Protein AF-A0A848NIC1-F1 (afdb_monomer)

Radius of gyration: 10.63 Å; Cα contacts (8 Å, |Δi|>4): 58; chains: 1; bounding box: 22×19×25 Å

pLDDT: mean 93.91, std 2.61, range [84.12, 97.25]

Nearest PDB structures (foldseek):
  8r3g-assembly1_C  TM=6.476E-01  e=2.766E-01  Bacillus subtilis
  7oyk-assembly2_CCC  TM=6.409E-01  e=3.703E-01  Bacillus subtilis subsp. subtilis str. 168
  1lnw-assembly3_F  TM=6.451E-01  e=3.983E-01  Pseudomonas aeruginosa
  3hsr-assembly1_B  TM=6.741E-01  e=1.279E+00  Staphylococcus aureus subsp. aureus str. Newman
  8eju-assembly1_A  TM=5.723E-01  e=1.279E+00  Pseudomonas putida KT2440

Solvent-accessible surface area (backbone atoms only — not comparable to full-atom values): 3224 Å² total; per-residue (Å²): 112,45,57,40,68,53,50,32,77,74,70,75,44,61,70,76,81,46,43,71,48,48,53,54,35,27,76,70,50,26,28,50,78,55,80,66,38,51,31,67,29,79,60,14,61,74,39,43,64,68,56,51,61,63,76,110

InterPro domains:
  IPR010723 HemN, C-terminal [PF06969] (2-47)
  IPR058240 Radical SAM superfamily [SSF102114] (1-56)

Sequence (56 aa):
GVAATLFTERTGLSLAAIAHQWEAASGKGLLDADPTRLRATPLGWRFLNDLQEMFL

Secondary structure (DSSP, 8-state):
-EETHHHHHHHS--GGGGHHHHHHHHHTTSB-S-TTEE-B-HHHHHTHHHHHHTT-

Structure (mmCIF, N/CA/C/O backbone):
data_AF-A0A848NIC1-F1
#
_entry.id   AF-A0A848NIC1-F1
#
loop_
_atom_site.group_PDB
_atom_site.id
_atom_site.type_symbol
_atom_site.label_atom_id
_atom_site.label_alt_id
_atom_site.label_comp_id
_atom_site.label_asym_id
_atom_site.label_entity_id
_atom_site.label_seq_id
_atom_site.pdbx_PDB_ins_code
_atom_site.Cartn_x
_atom_site.Cartn_y
_atom_site.Cartn_z
_atom_site.occupancy
_atom_site.B_iso_or_equiv
_atom_site.auth_seq_id
_atom_site.auth_comp_id
_atom_site.auth_asym_id
_atom_site.auth_atom_id
_atom_site.pdbx_PDB_model_num
ATOM 1 N N . GLY A 1 1 ? -8.064 2.655 -5.447 1.00 87.69 1 GLY A N 1
ATOM 2 C CA . GLY A 1 1 ? -7.296 1.401 -5.404 1.00 87.69 1 GLY A CA 1
ATOM 3 C C . GLY A 1 1 ? -6.933 0.997 -6.812 1.00 87.69 1 GLY A C 1
ATOM 4 O O . GLY A 1 1 ? -7.738 1.249 -7.706 1.00 87.69 1 GLY A O 1
ATOM 5 N N . VAL A 1 2 ? -5.766 0.391 -6.998 1.00 93.00 2 VAL A N 1
ATOM 6 C CA . VAL A 1 2 ? -5.210 -0.028 -8.297 1.00 93.00 2 VAL A CA 1
ATOM 7 C C . VAL A 1 2 ? -4.998 -1.541 -8.330 1.00 93.00 2 VAL A C 1
ATOM 9 O O . VAL A 1 2 ? -4.960 -2.167 -7.277 1.00 93.00 2 VAL A O 1
ATOM 12 N N . ALA A 1 3 ? -4.889 -2.139 -9.517 1.00 95.00 3 ALA A N 1
ATOM 13 C CA . ALA A 1 3 ? -4.523 -3.552 -9.636 1.00 95.00 3 ALA A CA 1
ATOM 14 C C . ALA A 1 3 ? -3.116 -3.787 -9.068 1.00 95.00 3 ALA A C 1
ATOM 16 O O . ALA A 1 3 ? -2.225 -2.962 -9.274 1.00 95.00 3 ALA A O 1
ATOM 17 N N . ALA A 1 4 ? -2.905 -4.903 -8.375 1.00 91.94 4 ALA A N 1
ATOM 18 C CA . ALA A 1 4 ? -1.619 -5.199 -7.750 1.00 91.94 4 ALA A CA 1
ATOM 19 C C . ALA A 1 4 ? -0.491 -5.425 -8.774 1.00 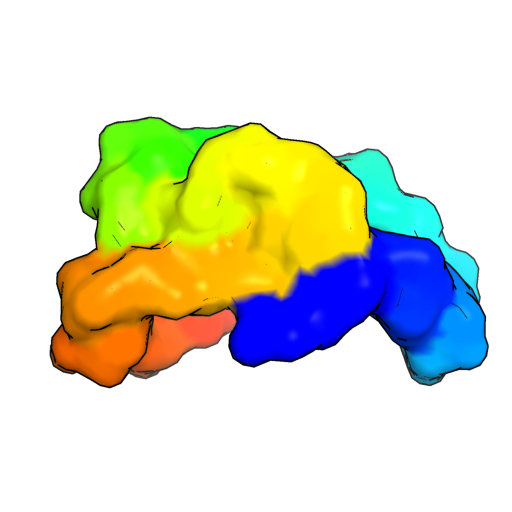91.94 4 ALA A C 1
ATOM 21 O O . ALA A 1 4 ? 0.662 -5.101 -8.499 1.00 91.94 4 ALA A O 1
ATOM 22 N N . THR A 1 5 ? -0.828 -5.856 -9.994 1.00 93.25 5 THR A N 1
ATOM 23 C CA . THR A 1 5 ? 0.123 -5.991 -11.112 1.00 93.25 5 THR A CA 1
ATOM 24 C C . THR A 1 5 ? 0.798 -4.669 -11.484 1.00 93.25 5 THR A C 1
ATOM 26 O O . THR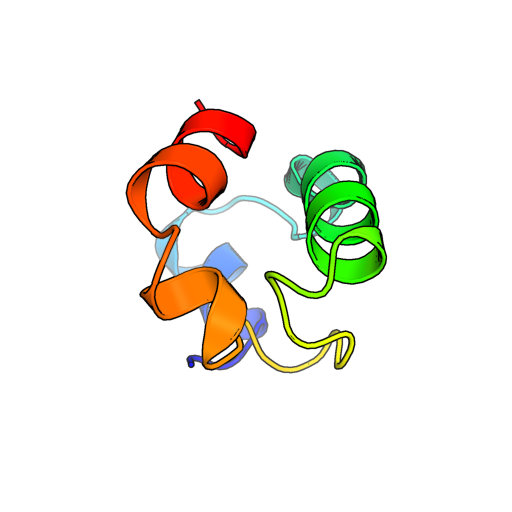 A 1 5 ? 1.986 -4.651 -11.801 1.00 93.25 5 THR A O 1
ATOM 29 N N . LEU A 1 6 ? 0.083 -3.543 -11.358 1.00 94.75 6 LEU A N 1
ATOM 30 C CA . LEU A 1 6 ? 0.616 -2.218 -11.683 1.00 94.75 6 LEU A CA 1
ATOM 31 C C . LEU A 1 6 ? 1.783 -1.817 -10.781 1.00 94.75 6 LEU A C 1
ATOM 33 O O . LEU A 1 6 ? 2.623 -1.030 -11.206 1.00 94.75 6 LEU A O 1
ATOM 37 N N . PHE A 1 7 ? 1.859 -2.340 -9.553 1.00 93.56 7 PHE A N 1
ATOM 38 C CA . PHE A 1 7 ? 2.986 -2.054 -8.669 1.00 93.56 7 PHE A CA 1
ATOM 39 C C . PHE A 1 7 ? 4.288 -2.540 -9.292 1.00 93.56 7 PHE A C 1
ATOM 41 O O . PHE A 1 7 ? 5.199 -1.742 -9.495 1.00 93.56 7 PHE A O 1
ATOM 48 N N . THR A 1 8 ? 4.341 -3.811 -9.689 1.00 93.25 8 THR A N 1
ATOM 49 C CA . THR A 1 8 ? 5.524 -4.383 -10.334 1.00 93.25 8 THR A CA 1
ATOM 50 C C . THR A 1 8 ? 5.809 -3.735 -11.683 1.00 93.25 8 THR A C 1
ATOM 52 O O . THR A 1 8 ? 6.960 -3.425 -11.972 1.00 93.25 8 THR A O 1
ATOM 55 N N . GLU A 1 9 ? 4.783 -3.432 -12.478 1.00 95.25 9 GLU A N 1
ATOM 56 C CA . GLU A 1 9 ? 4.963 -2.751 -13.768 1.00 95.25 9 GLU A CA 1
ATOM 57 C C . GLU A 1 9 ? 5.508 -1.317 -13.645 1.00 95.25 9 GLU A C 1
ATOM 59 O O . GLU A 1 9 ? 6.124 -0.818 -14.586 1.00 95.25 9 GLU A O 1
ATOM 64 N N . ARG A 1 10 ? 5.245 -0.617 -12.533 1.00 95.44 10 ARG A N 1
ATOM 65 C CA . ARG A 1 10 ? 5.650 0.787 -12.334 1.00 95.44 10 ARG A CA 1
ATOM 66 C C . ARG A 1 10 ? 6.928 0.948 -11.519 1.00 95.44 10 ARG A C 1
ATOM 68 O O . ARG A 1 10 ? 7.642 1.920 -11.738 1.00 95.44 10 ARG A O 1
ATOM 75 N N . THR A 1 11 ? 7.203 0.039 -10.587 1.00 93.62 11 THR A N 1
ATOM 76 C CA . THR A 1 11 ? 8.372 0.122 -9.693 1.00 93.62 11 THR A CA 1
ATOM 77 C C . THR A 1 11 ? 9.476 -0.866 -10.061 1.00 93.62 11 THR A C 1
ATOM 79 O O . THR A 1 11 ? 10.612 -0.691 -9.633 1.00 93.62 11 THR A O 1
ATOM 82 N N . GLY A 1 12 ? 9.160 -1.918 -10.825 1.00 94.88 12 GLY A N 1
ATOM 83 C CA . GLY A 1 12 ? 10.054 -3.055 -11.057 1.00 94.88 12 GLY A CA 1
ATOM 84 C C . GLY A 1 12 ? 10.195 -3.992 -9.850 1.00 94.88 12 GLY A C 1
ATOM 85 O O . GLY A 1 12 ? 10.907 -4.990 -9.938 1.00 94.88 12 GLY A O 1
ATOM 86 N N . LEU A 1 13 ? 9.521 -3.706 -8.730 1.00 92.25 13 LEU A N 1
ATOM 87 C CA . LEU A 1 13 ? 9.584 -4.502 -7.506 1.00 92.25 13 LEU A CA 1
ATOM 88 C C . LEU A 1 13 ? 8.429 -5.506 -7.434 1.00 92.25 13 LEU A C 1
ATOM 90 O O . LEU A 1 13 ? 7.293 -5.227 -7.820 1.00 92.25 13 LEU A O 1
ATOM 94 N N . SER A 1 14 ? 8.703 -6.687 -6.883 1.00 91.56 14 SER A N 1
ATOM 95 C CA . SER A 1 14 ? 7.654 -7.653 -6.542 1.00 91.56 14 SER A CA 1
ATOM 96 C C . SER A 1 14 ? 6.835 -7.163 -5.345 1.00 91.56 14 SER A C 1
ATOM 98 O O . SER A 1 14 ? 7.389 -6.564 -4.426 1.00 91.56 14 SER A O 1
ATOM 100 N N . LEU A 1 15 ? 5.541 -7.498 -5.299 1.00 89.69 15 LEU A N 1
ATOM 101 C CA . LEU A 1 15 ? 4.686 -7.291 -4.116 1.00 89.69 15 LEU A CA 1
ATOM 102 C C . LEU A 1 15 ? 5.265 -7.930 -2.847 1.00 89.69 15 LEU A C 1
ATOM 104 O O . LEU A 1 15 ? 5.039 -7.430 -1.749 1.00 89.69 15 LEU A O 1
ATOM 108 N N . ALA A 1 16 ? 6.069 -8.987 -2.996 1.00 91.69 16 ALA A N 1
ATOM 109 C CA . ALA A 1 16 ? 6.784 -9.608 -1.887 1.00 91.69 16 ALA A CA 1
ATOM 110 C C . ALA A 1 16 ? 7.693 -8.620 -1.129 1.00 91.69 16 ALA A C 1
ATOM 112 O O . ALA A 1 16 ? 7.901 -8.791 0.068 1.00 91.69 16 ALA A O 1
ATOM 113 N N . ALA A 1 17 ? 8.192 -7.569 -1.794 1.00 93.06 17 ALA A N 1
ATOM 114 C CA . ALA A 1 17 ? 9.037 -6.548 -1.174 1.00 93.06 17 ALA A CA 1
ATOM 115 C C . ALA A 1 17 ? 8.300 -5.716 -0.111 1.00 93.06 17 ALA A C 1
ATOM 117 O O . ALA A 1 17 ? 8.944 -5.176 0.781 1.00 93.06 17 ALA A O 1
ATOM 118 N N . ILE A 1 18 ? 6.968 -5.630 -0.197 1.00 92.38 18 ILE A N 1
ATOM 119 C CA . ILE A 1 18 ? 6.121 -4.871 0.733 1.00 92.38 18 ILE A CA 1
ATOM 120 C C . ILE A 1 18 ? 5.158 -5.766 1.524 1.00 92.38 18 ILE A C 1
ATOM 122 O O . ILE A 1 18 ? 4.274 -5.262 2.213 1.00 92.38 18 ILE A O 1
ATOM 126 N N . ALA A 1 19 ? 5.293 -7.094 1.423 1.00 92.19 19 ALA A N 1
ATOM 127 C CA . ALA A 1 19 ? 4.330 -8.041 1.984 1.00 92.19 19 ALA A CA 1
ATOM 128 C C . ALA A 1 19 ? 4.202 -7.918 3.510 1.00 92.19 19 ALA A C 1
ATOM 130 O O . ALA A 1 19 ? 3.101 -7.981 4.044 1.00 92.19 19 ALA A O 1
ATOM 131 N N . HIS A 1 20 ? 5.309 -7.680 4.218 1.00 94.06 20 HIS A N 1
ATOM 132 C CA . HIS A 1 20 ? 5.278 -7.523 5.672 1.00 94.06 20 HIS A CA 1
ATOM 133 C C . HIS A 1 20 ? 4.468 -6.288 6.104 1.00 94.06 20 HIS A C 1
ATOM 135 O O . HIS A 1 20 ? 3.614 -6.368 6.987 1.00 94.06 20 HIS A O 1
ATOM 141 N N . GLN A 1 21 ? 4.705 -5.153 5.447 1.00 94.81 21 GLN A N 1
ATOM 142 C CA . GLN A 1 21 ? 4.011 -3.890 5.695 1.00 94.81 21 GLN A CA 1
ATOM 143 C C . GLN A 1 21 ? 2.539 -3.993 5.283 1.00 94.81 21 GLN A C 1
ATOM 145 O O . GLN A 1 21 ? 1.661 -3.509 5.997 1.00 94.81 21 GLN A O 1
ATOM 150 N N . TRP A 1 22 ? 2.269 -4.679 4.169 1.00 93.44 22 TRP A N 1
ATOM 151 C CA . TRP A 1 22 ? 0.928 -4.963 3.672 1.00 93.44 22 TRP A CA 1
ATOM 152 C C . TRP A 1 22 ? 0.091 -5.753 4.681 1.00 93.44 22 TRP A C 1
ATOM 154 O O . TRP A 1 22 ? -1.009 -5.324 5.029 1.00 93.44 22 TRP A O 1
ATOM 164 N N . GLU A 1 23 ? 0.620 -6.865 5.197 1.00 94.00 23 GLU A N 1
ATOM 165 C CA . GLU A 1 23 ? -0.044 -7.682 6.220 1.00 94.00 23 GLU A CA 1
ATOM 166 C C . GLU A 1 23 ? -0.302 -6.873 7.496 1.00 94.00 23 GLU A C 1
ATOM 168 O O . GLU A 1 23 ? -1.411 -6.875 8.030 1.00 94.00 23 GLU A O 1
ATOM 173 N N . ALA A 1 24 ? 0.685 -6.098 7.956 1.00 95.44 24 ALA A N 1
ATOM 174 C CA . ALA A 1 24 ? 0.528 -5.256 9.139 1.00 95.44 24 ALA A CA 1
ATOM 175 C C . ALA A 1 24 ? -0.542 -4.163 8.951 1.00 95.44 24 ALA A C 1
ATOM 177 O O . ALA A 1 24 ? -1.340 -3.910 9.855 1.00 95.44 24 ALA A O 1
ATOM 178 N N . ALA A 1 25 ? -0.585 -3.509 7.788 1.00 95.69 25 ALA A N 1
ATOM 179 C CA . ALA A 1 25 ? -1.573 -2.476 7.484 1.00 95.69 25 ALA A CA 1
ATOM 180 C C . ALA A 1 25 ? -2.980 -3.062 7.274 1.00 95.69 25 ALA A C 1
ATOM 182 O O . ALA A 1 25 ? -3.968 -2.460 7.701 1.00 95.69 25 ALA A O 1
ATOM 183 N N . SER A 1 26 ? -3.077 -4.254 6.682 1.00 95.12 26 SER A N 1
ATOM 184 C CA . SER A 1 26 ? -4.333 -4.997 6.523 1.00 95.12 26 SER A CA 1
ATOM 185 C C . SER A 1 26 ? -4.870 -5.477 7.873 1.00 95.12 26 SER A C 1
ATOM 187 O O . SER A 1 26 ? -6.047 -5.288 8.170 1.00 95.12 26 SER A O 1
ATOM 189 N N . GLY A 1 27 ? -4.002 -5.989 8.753 1.00 95.31 27 GLY A N 1
ATOM 190 C CA . GLY A 1 27 ? -4.357 -6.373 10.123 1.00 95.31 27 GLY A CA 1
ATOM 191 C C . GLY A 1 27 ? -4.845 -5.200 10.982 1.00 95.31 27 GLY A C 1
ATOM 192 O O . GLY A 1 27 ? -5.701 -5.376 11.845 1.00 95.31 27 GLY A O 1
ATOM 193 N N . LYS A 1 28 ? -4.367 -3.979 10.705 1.00 95.25 28 LYS A N 1
ATOM 194 C CA . LYS A 1 28 ? -4.880 -2.730 11.302 1.00 95.25 28 LYS A CA 1
ATOM 195 C C . LYS A 1 28 ? -6.168 -2.213 10.639 1.00 95.25 28 LYS A C 1
ATOM 197 O O . LYS A 1 28 ? -6.689 -1.179 11.048 1.00 95.25 28 LYS A O 1
ATOM 202 N N . GLY A 1 29 ? -6.668 -2.882 9.599 1.00 96.38 29 GLY A N 1
ATOM 203 C CA . GLY A 1 29 ? -7.834 -2.455 8.824 1.00 96.38 29 GLY A CA 1
ATOM 204 C C . GLY A 1 29 ? -7.600 -1.198 7.981 1.00 96.38 29 GLY A C 1
ATOM 205 O O . GLY A 1 29 ? -8.568 -0.560 7.567 1.00 96.38 29 GLY A O 1
ATOM 206 N N . LEU A 1 30 ? -6.342 -0.809 7.740 1.00 96.88 30 LEU A N 1
ATOM 207 C CA . LEU A 1 30 ? -5.978 0.368 6.942 1.00 96.88 30 LEU A CA 1
ATOM 208 C C . LEU A 1 30 ? -5.952 0.049 5.441 1.00 96.88 30 LEU A C 1
ATOM 210 O O . LEU A 1 30 ? -6.327 0.890 4.621 1.00 96.88 30 LEU A O 1
ATOM 214 N N . LEU A 1 31 ? -5.561 -1.175 5.082 1.00 96.50 31 LEU A N 1
ATOM 215 C CA . LEU A 1 31 ? -5.603 -1.690 3.714 1.00 96.50 31 LEU A CA 1
ATOM 216 C C . LEU A 1 31 ? -6.669 -2.772 3.559 1.00 96.50 31 LEU A C 1
ATOM 218 O O . LEU A 1 31 ? -7.044 -3.449 4.514 1.00 96.50 31 LEU A O 1
ATOM 222 N N . ASP A 1 32 ? -7.185 -2.869 2.338 1.00 94.56 32 ASP A N 1
ATOM 223 C CA . ASP A 1 32 ? -8.033 -3.974 1.911 1.00 94.56 32 ASP A CA 1
ATOM 224 C C . ASP A 1 32 ? -7.194 -5.260 1.863 1.00 94.56 32 ASP A C 1
ATOM 226 O O . ASP A 1 32 ? -6.067 -5.234 1.375 1.00 94.56 32 ASP A O 1
ATOM 230 N N . ALA A 1 33 ? -7.729 -6.367 2.378 1.00 89.81 33 ALA A N 1
ATOM 231 C CA . ALA A 1 33 ? -7.012 -7.638 2.442 1.00 89.81 33 ALA A CA 1
ATOM 232 C C . ALA A 1 33 ? -6.957 -8.362 1.084 1.00 89.81 33 ALA A C 1
ATOM 234 O O . ALA A 1 33 ? -6.245 -9.356 0.962 1.00 89.81 33 ALA A O 1
ATOM 235 N N . ASP A 1 34 ? -7.703 -7.897 0.073 1.00 90.94 34 ASP A N 1
ATOM 236 C CA . ASP A 1 34 ? -7.650 -8.447 -1.282 1.00 90.94 34 ASP A CA 1
ATOM 237 C C . ASP A 1 34 ? -6.247 -8.257 -1.905 1.00 90.94 34 ASP A C 1
ATOM 239 O O . ASP A 1 34 ? -5.872 -7.136 -2.269 1.00 90.94 34 ASP A O 1
ATOM 243 N N . PRO A 1 35 ? -5.471 -9.341 -2.111 1.00 84.12 35 PRO A N 1
ATOM 244 C CA . PRO A 1 35 ? -4.104 -9.246 -2.619 1.00 84.12 35 PRO A CA 1
ATOM 24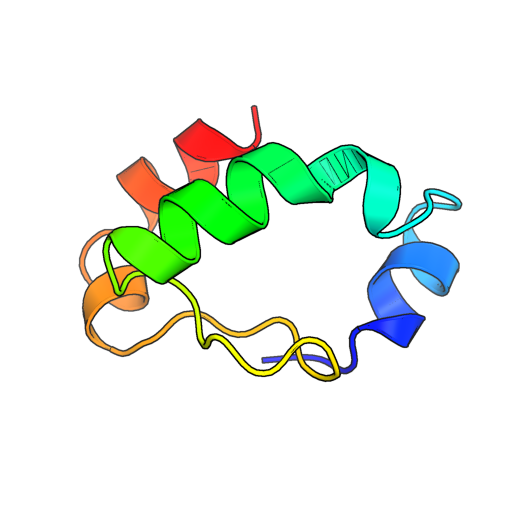5 C C . PRO A 1 35 ? -4.048 -8.870 -4.106 1.00 84.12 35 PRO A C 1
ATOM 247 O O . PRO A 1 35 ? -2.981 -8.543 -4.626 1.00 84.12 35 PRO A O 1
ATOM 250 N N . THR A 1 36 ? -5.177 -8.915 -4.821 1.00 90.69 36 THR A N 1
ATOM 251 C CA . THR A 1 36 ? -5.245 -8.552 -6.242 1.00 90.69 36 THR A CA 1
ATOM 252 C C . THR A 1 36 ? -5.362 -7.045 -6.451 1.00 90.69 36 THR A C 1
ATOM 254 O O . THR A 1 36 ? -5.142 -6.552 -7.567 1.00 90.69 36 THR A O 1
ATOM 257 N N . ARG A 1 37 ? -5.667 -6.282 -5.389 1.00 93.00 37 ARG A N 1
ATOM 258 C CA . ARG A 1 37 ? -5.954 -4.854 -5.490 1.00 93.00 37 ARG A CA 1
ATOM 259 C C . ARG A 1 37 ? -5.349 -4.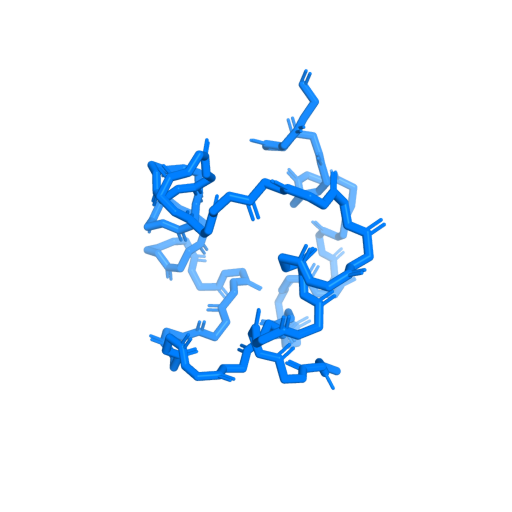035 -4.354 1.00 93.00 37 ARG A C 1
ATOM 261 O O . ARG A 1 37 ? -5.779 -4.082 -3.211 1.00 93.00 37 ARG A O 1
ATOM 268 N N . LEU A 1 38 ? -4.450 -3.126 -4.716 1.00 93.06 38 LEU A N 1
ATOM 269 C CA . LEU A 1 38 ? -3.844 -2.182 -3.784 1.00 93.06 38 LEU A CA 1
ATOM 270 C C . LEU A 1 38 ? -4.819 -1.052 -3.456 1.00 93.06 38 LEU A C 1
ATOM 272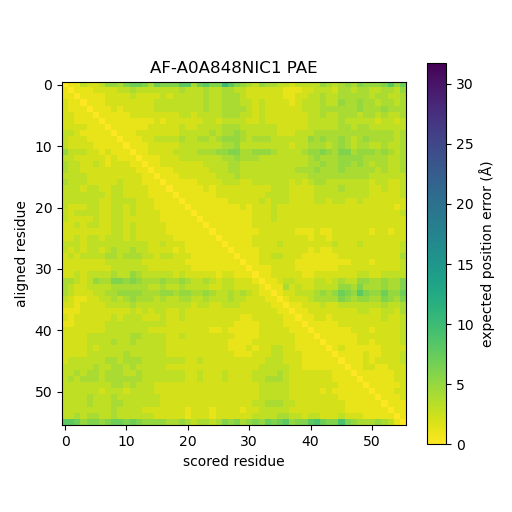 O O . LEU A 1 38 ? -5.072 -0.165 -4.284 1.00 93.06 38 LEU A O 1
ATOM 276 N N . ARG A 1 39 ? -5.420 -1.083 -2.264 1.00 95.38 39 ARG A N 1
ATOM 277 C CA . ARG A 1 39 ? -6.447 -0.118 -1.864 1.00 95.38 39 ARG A CA 1
ATOM 278 C C . ARG A 1 39 ? -6.445 0.139 -0.357 1.00 95.38 39 ARG A C 1
ATOM 280 O O . ARG A 1 39 ? -6.546 -0.789 0.429 1.00 95.38 39 ARG A O 1
ATOM 287 N N . ALA A 1 40 ? -6.470 1.417 0.019 1.00 96.56 40 ALA A N 1
ATOM 288 C CA . ALA A 1 40 ? -6.808 1.835 1.376 1.00 96.56 40 ALA A CA 1
ATOM 289 C C . ALA A 1 40 ? -8.316 1.729 1.650 1.00 96.56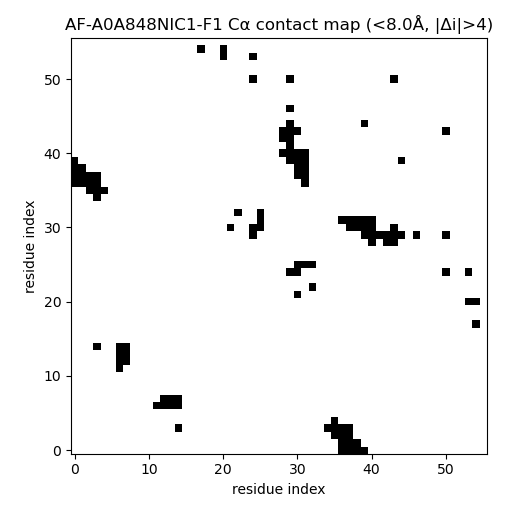 40 ALA A C 1
ATOM 291 O O . ALA A 1 40 ? -9.150 2.083 0.801 1.00 96.56 40 ALA A O 1
ATOM 292 N N . THR A 1 41 ? -8.660 1.273 2.852 1.00 97.00 41 THR A N 1
ATOM 293 C CA . THR A 1 41 ? -10.031 1.281 3.378 1.00 97.00 41 THR A CA 1
ATOM 294 C C . THR A 1 41 ? -10.453 2.715 3.737 1.00 97.00 41 THR A C 1
ATOM 296 O O . THR A 1 41 ? -9.610 3.614 3.777 1.00 97.00 41 THR A O 1
ATOM 299 N N . PRO A 1 42 ? -11.737 2.984 4.045 1.00 97.25 42 PRO A N 1
ATOM 300 C CA . PRO A 1 42 ? -12.142 4.290 4.571 1.00 97.25 42 PRO A CA 1
ATOM 301 C C . PRO A 1 42 ? -11.366 4.711 5.832 1.00 97.25 42 PRO A C 1
ATOM 303 O O . PRO A 1 42 ? -11.090 5.895 6.011 1.00 97.25 42 PRO A O 1
ATOM 306 N N . LEU A 1 43 ? -10.974 3.750 6.679 1.00 96.88 43 LEU A N 1
ATOM 307 C 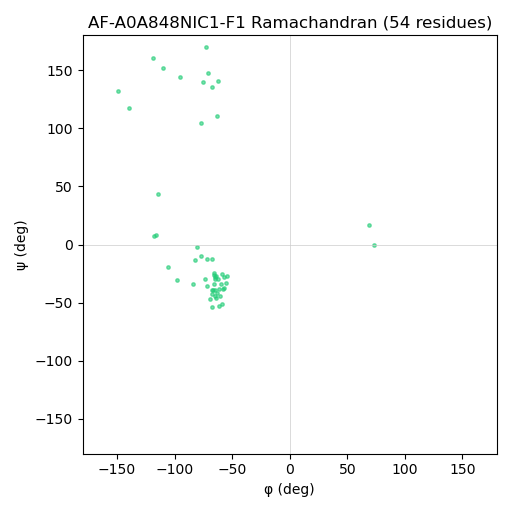CA . LEU A 1 43 ? -10.123 4.000 7.843 1.00 96.88 43 LEU A CA 1
ATOM 308 C C . LEU A 1 43 ? -8.701 4.379 7.413 1.00 96.88 43 LEU A C 1
ATOM 310 O O . LEU A 1 43 ? -8.179 5.388 7.877 1.00 96.88 43 LEU A O 1
ATOM 314 N N . GLY A 1 44 ? -8.114 3.633 6.473 1.00 96.94 44 GLY A N 1
ATOM 315 C CA . GLY A 1 44 ? -6.805 3.949 5.898 1.00 96.94 44 GLY A CA 1
ATOM 316 C C . GLY A 1 44 ? -6.745 5.334 5.262 1.00 96.94 44 GLY A C 1
ATOM 317 O O . GLY A 1 44 ? -5.760 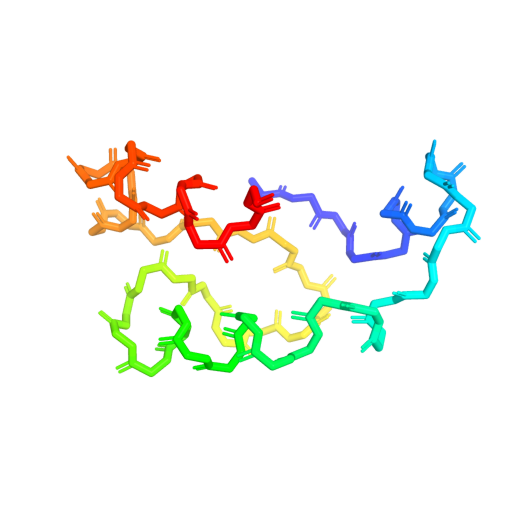6.038 5.425 1.00 96.94 44 GLY A O 1
ATOM 318 N N . TRP A 1 45 ? -7.822 5.777 4.609 1.00 96.88 45 TRP A N 1
ATOM 319 C CA . TRP A 1 45 ? -7.925 7.143 4.082 1.00 96.88 45 TRP A CA 1
ATOM 320 C C . TRP A 1 45 ? -7.947 8.215 5.171 1.00 96.88 45 TRP A C 1
ATOM 322 O O . TRP A 1 45 ? -7.424 9.308 4.965 1.00 96.88 45 TRP A O 1
ATOM 332 N N . ARG A 1 46 ? -8.550 7.920 6.326 1.00 97.25 46 ARG A N 1
ATOM 333 C CA . ARG A 1 46 ? -8.596 8.846 7.462 1.00 97.25 46 ARG A CA 1
ATOM 334 C C . ARG A 1 46 ? -7.244 8.963 8.169 1.00 97.25 46 ARG A C 1
ATOM 336 O O . ARG A 1 46 ? -6.938 10.029 8.690 1.00 97.25 46 ARG A O 1
ATOM 343 N N . PHE A 1 47 ? -6.446 7.899 8.133 1.00 96.19 47 PHE A N 1
ATOM 344 C CA . PHE A 1 47 ? -5.095 7.816 8.693 1.00 96.19 47 PHE A CA 1
ATOM 345 C C . PHE A 1 47 ? -4.048 7.635 7.584 1.00 96.19 47 PHE A C 1
ATOM 347 O O . PHE A 1 47 ? -3.148 6.804 7.679 1.00 96.19 47 PHE A O 1
ATOM 354 N N . LEU A 1 48 ? -4.187 8.396 6.492 1.00 94.94 48 LEU A N 1
ATOM 355 C CA . LEU A 1 48 ? -3.368 8.206 5.291 1.00 94.94 48 LEU A CA 1
ATOM 356 C C . LEU A 1 48 ? -1.880 8.496 5.536 1.00 94.94 48 LEU A C 1
ATOM 358 O O . LEU A 1 48 ? -1.030 7.896 4.884 1.00 94.94 48 LEU A O 1
ATOM 362 N N . ASN A 1 49 ? -1.560 9.399 6.464 1.00 96.56 49 ASN A N 1
ATOM 363 C CA . ASN A 1 49 ? -0.175 9.686 6.842 1.00 96.56 49 ASN A CA 1
ATOM 364 C C . ASN A 1 49 ? 0.445 8.482 7.557 1.00 96.56 49 ASN A C 1
ATOM 366 O O . ASN A 1 49 ? 1.436 7.950 7.071 1.00 96.56 49 ASN A O 1
ATOM 370 N N . ASP A 1 50 ? -0.210 7.983 8.608 1.00 95.12 50 ASP A N 1
ATOM 371 C CA . ASP A 1 50 ? 0.239 6.799 9.351 1.00 95.12 50 ASP A CA 1
ATOM 372 C C . ASP A 1 50 ? 0.371 5.577 8.433 1.00 95.12 50 ASP A C 1
ATOM 374 O O . ASP A 1 50 ? 1.304 4.789 8.559 1.00 95.12 50 ASP A O 1
ATOM 378 N N . LEU A 1 51 ? -0.553 5.421 7.478 1.00 95.50 51 LEU A N 1
ATOM 379 C CA . LEU A 1 51 ? -0.486 4.356 6.483 1.00 95.50 51 LEU A CA 1
ATOM 380 C C . LEU A 1 51 ? 0.734 4.505 5.565 1.00 95.50 51 LEU A C 1
ATOM 382 O O . LEU A 1 51 ? 1.397 3.511 5.296 1.00 95.50 51 LEU A O 1
ATOM 386 N N . GLN A 1 52 ? 1.032 5.708 5.068 1.00 93.88 52 GLN A N 1
ATOM 387 C CA . GLN A 1 52 ? 2.192 5.938 4.200 1.00 93.88 52 GLN A CA 1
ATOM 388 C C . GLN A 1 52 ? 3.515 5.745 4.944 1.00 93.88 52 GLN A C 1
ATOM 390 O O . GLN A 1 52 ? 4.430 5.147 4.386 1.00 93.88 52 GLN A O 1
ATOM 395 N N . GLU A 1 53 ? 3.599 6.186 6.201 1.00 95.50 53 GLU A N 1
ATOM 396 C CA . GLU A 1 53 ? 4.787 6.008 7.046 1.00 95.50 53 GLU A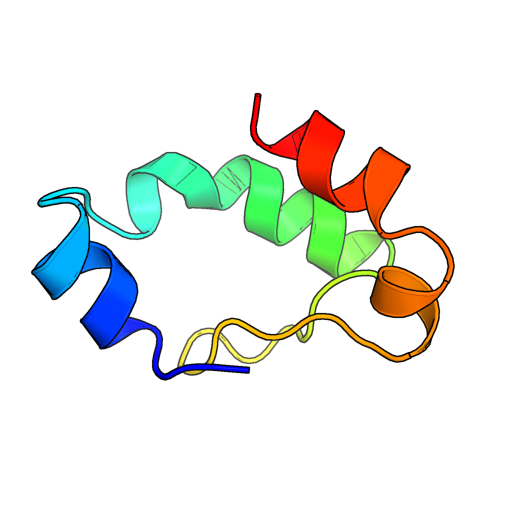 CA 1
ATOM 397 C C . GLU A 1 53 ? 5.159 4.535 7.245 1.00 95.50 53 GLU A C 1
ATOM 399 O O . GLU A 1 53 ? 6.329 4.220 7.426 1.00 95.50 53 GLU A O 1
ATOM 404 N N . MET A 1 54 ? 4.200 3.608 7.138 1.00 94.12 54 MET A N 1
ATOM 405 C CA . MET A 1 54 ? 4.490 2.172 7.193 1.00 94.12 54 MET A CA 1
ATOM 406 C C . MET A 1 54 ? 5.304 1.650 5.995 1.00 94.12 54 MET A C 1
ATOM 408 O O . MET A 1 54 ? 5.768 0.514 6.059 1.00 94.12 54 MET A O 1
ATOM 412 N N . PHE A 1 55 ? 5.459 2.427 4.917 1.00 91.19 55 PHE A N 1
ATOM 413 C CA . PHE A 1 55 ? 6.156 2.036 3.681 1.00 91.19 55 PHE A CA 1
ATOM 414 C C . PHE A 1 55 ? 7.394 2.898 3.363 1.00 91.19 55 PHE A C 1
ATOM 416 O O . PHE A 1 55 ? 7.958 2.750 2.276 1.00 91.19 55 PHE A O 1
ATOM 423 N N . LEU A 1 56 ? 7.796 3.792 4.275 1.00 88.50 56 LEU A N 1
ATOM 424 C CA . LEU A 1 56 ? 9.021 4.601 4.193 1.00 88.50 56 LEU A CA 1
ATOM 425 C C . LEU A 1 56 ? 10.183 3.914 4.922 1.00 88.50 56 LEU A C 1
ATOM 427 O O . LEU A 1 56 ? 11.323 4.046 4.424 1.00 88.50 56 LEU A O 1
#

Foldseek 3Di:
DAFLVVVCVPPVDDPVVCVVLVVVCVVVQQFDPPNGDTDGDPVVVVVVVVSVVSVD

Mean predicted aligned error: 2.47 Å

Organism: NCBI:txid72557